Protein AF-A0A447P263-F1 (afdb_monomer)

Solvent-accessible surface area (backbone atoms only — not comparable to full-atom values): 6549 Å² total; per-residue (Å²): 141,84,89,78,73,97,60,88,80,69,71,46,82,42,80,44,70,51,78,50,71,52,99,88,66,56,71,52,70,52,77,76,43,82,46,74,42,78,88,79,85,70,75,76,45,77,43,68,72,57,42,43,94,54,79,87,75,77,44,54,86,57,96,72,81,46,76,48,75,45,60,58,89,88,52,69,61,48,73,50,54,92,66,88,69,79,52,74,51,78,43,66,45,89,126

Secondary structure (DSSP, 8-state):
-----SSPPPSEEEEE--EEE-TT--EEEPPPEEEEE-------EEEETT--SSTTS-----SS--EEEE--TT--EEEE-SSSSSS-EEEEPP-

pLDDT: mean 92.7, std 7.6, range [53.28, 98.25]

Foldseek 3Di:
DDDDDPDDDDFDKDWDKDWDADPVGDIDIDDIDIDGDDDDWDWPDKDFPAAPDDPPPNDHPDPDIDMDTDTDPPAQKDWDDPPVPPDIDIDGDDD

InterPro domains:
  IPR013783 Immunoglobulin-like fold [G3DSA:2.60.40.10] (2-43)
  IPR044016 Bacterial Ig-like domain 13 [PF19077] (7-39)
  IPR044016 Bacterial Ig-like domain 13 [PF19077] (45-90)

Nearest PDB structures (foldseek):
  2yn3-assembly1_C  TM=6.975E-01  e=5.835E-02  Salmonella enterica subsp. enterica serovar Typhimurium str. LT2
  7zgj-assembly1_B  TM=5.899E-01  e=4.087E+00  Homo sapiens
  2a73-assembly1_B  TM=6.136E-01  e=4.577E+00  Homo sapiens
  8cem-assembly2_B  TM=5.903E-01  e=4.844E+00  Bos taurus
  5jtw-assembly2_E  TM=5.689E-01  e=9.034E+00  Homo sapiens

Structure (mmCIF, N/CA/C/O backbone):
data_AF-A0A447P263-F1
#
_entry.id   AF-A0A447P263-F1
#
loop_
_atom_site.group_PDB
_atom_site.id
_atom_site.type_symbol
_atom_site.label_atom_id
_atom_site.label_alt_id
_atom_site.label_comp_id
_atom_site.label_asym_id
_atom_site.label_entity_id
_atom_site.label_seq_id
_atom_site.pdbx_PDB_ins_code
_atom_site.Cartn_x
_atom_site.Cartn_y
_atom_site.Cartn_z
_atom_site.occupancy
_atom_site.B_iso_or_equiv
_atom_site.auth_seq_id
_atom_site.auth_comp_id
_atom_site.auth_asym_id
_atom_site.auth_atom_id
_atom_site.pdbx_PDB_model_num
ATOM 1 N N . MET A 1 1 ? -7.516 5.043 29.263 1.00 70.25 1 MET A N 1
ATOM 2 C CA . MET A 1 1 ? -7.646 3.572 29.165 1.00 70.25 1 MET A CA 1
ATOM 3 C C . MET A 1 1 ? -7.506 3.197 27.701 1.00 70.25 1 MET A C 1
ATOM 5 O O . MET A 1 1 ? -8.067 3.913 26.883 1.00 70.25 1 MET A O 1
ATOM 9 N N . ALA A 1 2 ? -6.753 2.147 27.380 1.00 74.06 2 ALA A N 1
ATOM 10 C CA . ALA A 1 2 ? -6.612 1.617 26.024 1.00 74.06 2 ALA A CA 1
ATOM 11 C C . ALA A 1 2 ? -6.968 0.126 26.043 1.00 74.06 2 ALA A C 1
ATOM 13 O O . ALA A 1 2 ? -6.650 -0.563 27.013 1.00 74.06 2 ALA A O 1
ATOM 14 N N . LEU A 1 3 ? -7.661 -0.342 25.006 1.00 75.69 3 LEU A N 1
ATOM 15 C CA . LEU A 1 3 ? -7.995 -1.749 24.807 1.00 75.69 3 LEU A CA 1
ATOM 16 C C . LEU A 1 3 ? -7.142 -2.264 23.651 1.00 75.69 3 LEU A C 1
ATOM 18 O O . LEU A 1 3 ? -7.138 -1.661 22.582 1.00 75.69 3 LEU A O 1
ATOM 22 N N . TYR A 1 4 ? -6.425 -3.360 23.876 1.00 75.06 4 TYR A N 1
ATOM 23 C CA . TYR A 1 4 ? -5.581 -3.989 22.868 1.00 75.06 4 TYR A CA 1
ATOM 24 C C . TYR A 1 4 ? -6.1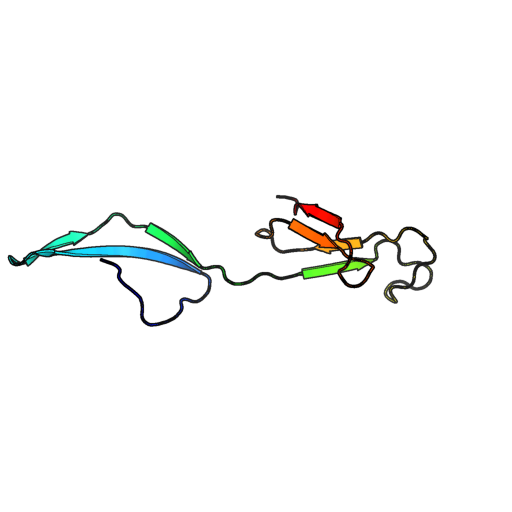54 -5.360 22.534 1.00 75.06 4 TYR A C 1
ATOM 26 O O . TYR A 1 4 ? -6.364 -6.183 23.427 1.00 75.06 4 TYR A O 1
ATOM 34 N N . ALA A 1 5 ? -6.396 -5.615 21.253 1.00 73.19 5 ALA A N 1
ATOM 35 C CA . ALA A 1 5 ? -6.592 -6.976 20.784 1.00 73.19 5 ALA A CA 1
ATOM 36 C C . ALA A 1 5 ? -5.224 -7.674 20.811 1.00 73.19 5 ALA A C 1
ATOM 38 O O . ALA A 1 5 ? -4.253 -7.155 20.271 1.00 73.19 5 ALA A O 1
ATOM 39 N N . GLY A 1 6 ? -5.124 -8.827 21.476 1.00 76.81 6 GLY A N 1
ATOM 40 C CA . GLY A 1 6 ? -3.848 -9.528 21.680 1.00 76.81 6 GLY A CA 1
ATOM 41 C C . GLY A 1 6 ? -3.221 -10.131 20.415 1.00 76.81 6 GLY A C 1
ATOM 42 O O . GLY A 1 6 ? -2.138 -10.699 20.498 1.00 76.81 6 GLY A O 1
ATOM 43 N N . ALA A 1 7 ? -3.884 -10.020 19.263 1.00 83.69 7 ALA A N 1
ATOM 44 C CA . ALA A 1 7 ? -3.399 -10.486 17.971 1.00 83.69 7 ALA A CA 1
ATOM 45 C C . ALA A 1 7 ? -3.317 -9.317 16.985 1.00 83.69 7 ALA A C 1
ATOM 47 O O . ALA A 1 7 ? -4.173 -8.429 17.005 1.00 83.69 7 ALA A O 1
ATOM 48 N N . ALA A 1 8 ? -2.308 -9.349 16.111 1.00 87.94 8 ALA A N 1
ATOM 49 C CA . ALA A 1 8 ? -2.244 -8.457 14.961 1.00 87.94 8 ALA A CA 1
ATOM 50 C C . ALA A 1 8 ? -3.457 -8.699 14.056 1.00 87.94 8 ALA A C 1
ATOM 52 O O . ALA A 1 8 ? -3.868 -9.844 13.849 1.00 87.94 8 ALA A O 1
ATOM 53 N N . TRP A 1 9 ? -4.044 -7.620 13.554 1.00 92.00 9 TRP A N 1
ATOM 54 C CA . TRP A 1 9 ? -5.150 -7.699 12.607 1.00 92.00 9 TRP A CA 1
ATOM 55 C C . TRP A 1 9 ? -4.579 -7.847 11.207 1.00 92.00 9 TRP A C 1
ATOM 57 O O . TRP A 1 9 ? -3.534 -7.278 10.897 1.00 92.00 9 TRP A O 1
ATOM 67 N N . THR A 1 10 ? -5.242 -8.654 10.392 1.00 94.94 10 THR A N 1
ATOM 68 C CA . TH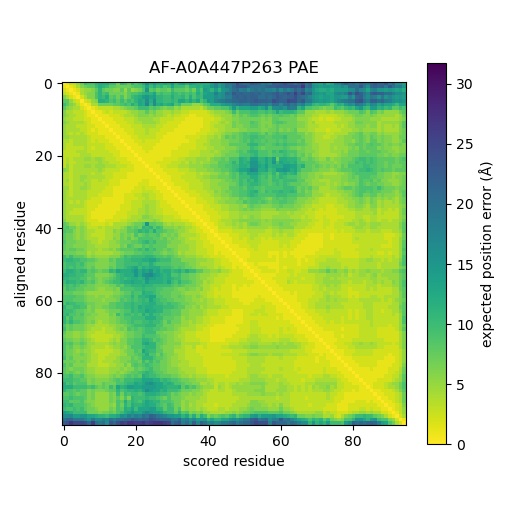R A 1 10 ? -4.932 -8.759 8.968 1.00 94.94 10 THR A CA 1
ATOM 69 C C . THR A 1 10 ? -5.471 -7.538 8.237 1.00 94.94 10 THR A C 1
ATOM 71 O O . THR A 1 10 ? -6.317 -6.823 8.773 1.00 94.94 10 THR A O 1
ATOM 74 N N . ASP A 1 11 ? -5.027 -7.328 7.004 1.00 94.69 11 ASP A N 1
ATOM 75 C CA . ASP A 1 11 ? -5.601 -6.277 6.169 1.00 94.69 11 ASP A CA 1
ATOM 76 C C . ASP A 1 11 ? -7.111 -6.497 5.969 1.00 94.69 11 ASP A C 1
ATOM 78 O O . ASP A 1 11 ? -7.582 -7.637 5.861 1.00 94.69 11 ASP A O 1
ATOM 82 N N . GLY A 1 12 ? -7.873 -5.402 5.954 1.00 95.50 12 GLY A N 1
ATOM 83 C CA . GLY A 1 12 ? -9.325 -5.400 5.792 1.00 95.50 12 GLY A CA 1
ATOM 84 C C . GLY A 1 12 ? -10.047 -4.321 6.600 1.00 95.50 12 GLY A C 1
ATOM 85 O O . GLY A 1 12 ? -9.451 -3.584 7.386 1.00 95.50 12 GLY A O 1
ATOM 86 N N . ASP A 1 13 ? -11.365 -4.255 6.414 1.00 96.56 13 ASP A N 1
ATOM 87 C CA . ASP A 1 13 ? -12.243 -3.322 7.118 1.00 96.56 13 ASP A CA 1
ATOM 88 C C . ASP A 1 13 ? -12.796 -3.926 8.412 1.00 96.56 13 ASP A C 1
ATOM 90 O O . ASP A 1 13 ? -13.361 -5.022 8.439 1.00 96.56 13 ASP A O 1
ATOM 94 N N . TYR A 1 14 ? -12.710 -3.156 9.492 1.00 95.44 14 TYR A N 1
ATOM 95 C CA . TYR A 1 14 ? -13.187 -3.516 10.819 1.00 95.44 14 TYR A CA 1
ATOM 96 C C . TYR A 1 14 ? -14.177 -2.474 11.323 1.00 95.44 14 TYR A C 1
ATOM 98 O O . TYR A 1 14 ? -13.919 -1.274 11.277 1.00 95.44 14 TYR A O 1
ATOM 106 N N . THR A 1 15 ? -15.311 -2.920 11.863 1.00 95.62 15 THR A N 1
ATOM 107 C CA . THR A 1 15 ? -16.255 -2.037 12.562 1.00 95.62 15 THR A CA 1
ATOM 108 C C . THR A 1 15 ? -16.099 -2.201 14.066 1.00 95.62 15 THR A C 1
ATOM 110 O O . THR A 1 15 ? -16.376 -3.262 14.624 1.00 95.62 15 THR A O 1
ATOM 113 N N . LEU A 1 16 ? -15.661 -1.138 14.732 1.00 93.25 16 LEU A N 1
ATOM 114 C CA . LEU A 1 16 ? -15.420 -1.116 16.169 1.00 93.25 16 LEU A CA 1
ATOM 115 C C . LEU A 1 16 ? -16.643 -0.605 16.913 1.00 93.25 16 LEU A C 1
ATOM 117 O O . LEU A 1 16 ? -17.286 0.359 16.504 1.00 93.25 16 LEU A O 1
ATOM 121 N N . THR A 1 17 ? -16.952 -1.238 18.040 1.00 94.94 17 THR A N 1
ATOM 122 C CA . THR A 1 17 ? -17.996 -0.797 18.969 1.00 94.94 17 THR A CA 1
ATOM 123 C C . THR A 1 17 ? -17.502 -0.993 20.393 1.00 94.94 17 THR A C 1
ATOM 125 O O . THR A 1 17 ? -16.949 -2.039 20.731 1.00 94.94 17 THR A O 1
ATOM 128 N N . VAL A 1 18 ? -17.711 0.010 21.240 1.00 94.75 18 VAL A N 1
ATOM 129 C CA . VAL A 1 18 ? -17.374 -0.056 22.663 1.00 94.75 18 VAL A CA 1
ATOM 130 C C . VAL A 1 18 ? -18.650 -0.293 23.456 1.00 94.75 18 VAL A C 1
ATOM 132 O O . VAL A 1 18 ? -19.605 0.465 23.313 1.00 94.75 18 VAL A O 1
ATOM 135 N N . LYS A 1 19 ? -18.655 -1.316 24.314 1.00 95.81 19 LYS A N 1
ATOM 136 C CA . LYS A 1 19 ? -19.684 -1.528 25.339 1.00 95.81 19 LYS A CA 1
ATOM 137 C C . LYS A 1 19 ? -19.148 -1.032 26.680 1.00 95.81 19 LYS A C 1
ATOM 139 O O . LYS A 1 19 ? -18.047 -1.408 27.078 1.00 95.81 19 LYS A O 1
ATOM 144 N N . VAL A 1 20 ? -19.942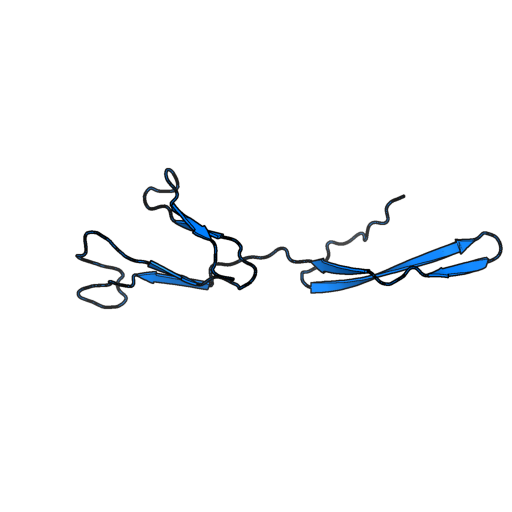 -0.239 27.389 1.00 96.75 20 VAL A N 1
ATOM 145 C CA . VAL A 1 20 ? -19.706 0.096 28.799 1.00 96.75 20 VAL A CA 1
ATOM 146 C C . VAL A 1 20 ? -20.799 -0.520 29.663 1.00 96.75 20 VAL A C 1
ATOM 148 O O . VAL A 1 20 ? -21.937 -0.659 29.216 1.00 96.75 20 VAL A O 1
ATOM 151 N N . GLU A 1 21 ? -20.443 -0.904 30.885 1.00 97.94 21 GLU A N 1
ATOM 152 C CA . GLU A 1 21 ? -21.349 -1.452 31.894 1.00 97.94 21 GLU A CA 1
ATOM 153 C C . GLU A 1 21 ? -20.998 -0.828 33.249 1.00 97.94 21 GLU A C 1
ATOM 155 O O . GLU A 1 21 ? -19.819 -0.775 33.612 1.00 97.94 21 GLU A O 1
ATOM 160 N N . ASP A 1 22 ? -21.986 -0.296 33.968 1.00 97.88 22 ASP A N 1
ATOM 161 C CA . ASP A 1 22 ? -21.777 0.257 35.309 1.00 97.88 22 ASP A CA 1
ATOM 162 C C . ASP A 1 22 ? -21.956 -0.804 36.414 1.00 97.88 22 ASP A C 1
ATOM 164 O O . ASP A 1 22 ? -22.356 -1.940 36.167 1.00 97.88 22 ASP A O 1
ATOM 168 N N . LYS A 1 23 ? -21.668 -0.442 37.673 1.00 97.56 23 LYS A N 1
ATOM 169 C CA . LYS A 1 23 ? -21.786 -1.368 38.820 1.00 97.56 23 LYS A CA 1
ATOM 170 C C . LYS A 1 23 ? -23.223 -1.819 39.113 1.00 97.56 23 LYS A C 1
ATOM 172 O O . LYS A 1 23 ? -23.397 -2.792 39.842 1.00 97.56 23 LYS A O 1
ATOM 177 N N . ALA A 1 24 ? -24.224 -1.094 38.617 1.00 98.06 24 ALA A N 1
ATOM 178 C CA . ALA A 1 24 ? -25.634 -1.443 38.758 1.00 98.06 24 ALA A CA 1
ATOM 179 C C . ALA A 1 24 ? -26.132 -2.329 37.598 1.00 98.06 24 ALA A C 1
ATOM 181 O O . ALA A 1 24 ? -27.263 -2.806 37.653 1.00 98.06 24 ALA A O 1
ATOM 182 N N . GLY A 1 25 ? -25.298 -2.570 36.577 1.00 98.12 25 GLY A N 1
ATOM 183 C CA . GLY A 1 25 ? -25.620 -3.379 35.402 1.00 98.12 25 GLY A CA 1
ATOM 184 C C . GLY A 1 25 ? -26.222 -2.593 34.230 1.00 98.12 25 GLY A C 1
ATOM 185 O O . GLY A 1 25 ? -26.688 -3.214 33.273 1.00 98.12 25 GLY A O 1
ATOM 186 N N . ASN A 1 26 ? -26.225 -1.252 34.251 1.00 98.25 26 ASN A N 1
ATOM 187 C CA . ASN A 1 26 ? -26.663 -0.472 33.088 1.00 98.25 26 ASN A CA 1
ATOM 188 C C . ASN A 1 26 ? -25.611 -0.566 31.981 1.00 98.25 26 ASN A C 1
ATOM 190 O O . ASN A 1 26 ? -24.426 -0.355 32.239 1.00 98.25 26 ASN A O 1
ATOM 194 N N . THR A 1 27 ? -26.042 -0.828 30.744 1.00 98.19 27 THR A N 1
ATOM 195 C CA . THR A 1 27 ? -25.145 -0.939 29.585 1.00 98.19 27 THR A CA 1
ATOM 196 C C . THR A 1 27 ? -25.427 0.126 28.534 1.00 98.19 27 THR A C 1
ATOM 198 O O . THR A 1 27 ? -26.559 0.574 28.356 1.00 98.19 27 THR A O 1
ATOM 201 N N . THR A 1 28 ? -24.389 0.562 27.824 1.00 98.06 28 THR A N 1
ATOM 202 C CA . THR A 1 28 ? -24.501 1.471 26.672 1.00 98.06 28 THR A CA 1
ATOM 203 C C . THR A 1 28 ? -23.412 1.145 25.654 1.00 98.06 28 THR A C 1
ATOM 205 O O . THR A 1 28 ? -22.354 0.624 26.015 1.00 98.06 28 THR A O 1
ATOM 208 N N . TYR A 1 29 ? -23.681 1.438 24.382 1.00 97.25 29 TYR A N 1
ATOM 209 C CA . TYR A 1 29 ? -22.774 1.204 23.262 1.00 97.25 29 TYR A CA 1
ATOM 210 C C . TYR A 1 29 ? -22.337 2.5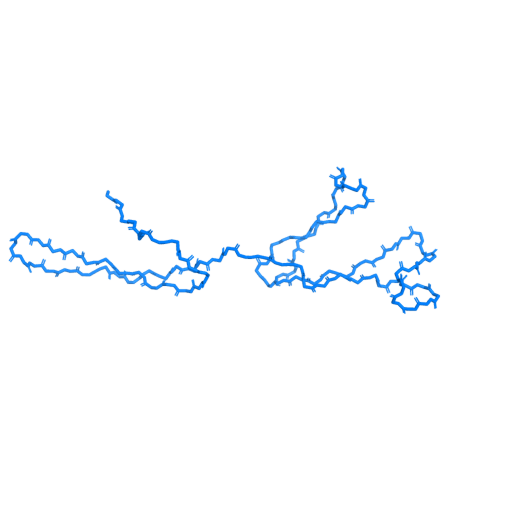27 22.628 1.00 97.25 29 TYR A C 1
ATOM 212 O O . TYR A 1 29 ? -23.098 3.496 22.623 1.00 97.25 29 TYR A O 1
ATOM 220 N N . SER A 1 30 ? -21.123 2.573 22.083 1.00 96.75 30 SER A N 1
ATOM 221 C CA . SER A 1 30 ? -20.680 3.688 21.244 1.00 96.75 30 SER A CA 1
ATOM 222 C C . SER A 1 30 ? -21.377 3.679 19.881 1.00 96.75 30 SER A C 1
ATOM 224 O O . SER A 1 30 ? -21.917 2.662 19.446 1.00 96.75 30 SER A O 1
ATOM 226 N N . ALA A 1 31 ? -21.275 4.794 19.153 1.00 97.50 31 ALA A N 1
ATOM 227 C CA . ALA A 1 31 ? -21.429 4.753 17.703 1.00 97.50 31 ALA A CA 1
ATOM 228 C C . ALA A 1 31 ? -20.348 3.836 17.080 1.00 97.50 31 ALA A C 1
ATOM 230 O O . ALA A 1 31 ? -19.255 3.721 17.657 1.00 97.50 31 ALA A O 1
ATOM 231 N N . PRO A 1 32 ? -20.633 3.178 15.942 1.00 96.31 32 PRO A N 1
ATOM 232 C CA . PRO A 1 32 ? -19.642 2.371 15.244 1.00 96.31 32 PRO A CA 1
ATOM 233 C C . PRO A 1 32 ? -18.527 3.247 14.659 1.00 96.31 32 PRO A C 1
ATOM 235 O O . PRO A 1 32 ? -18.786 4.349 14.174 1.00 96.31 32 PRO A O 1
ATOM 238 N N . LEU A 1 33 ? -17.295 2.736 14.675 1.00 96.88 33 LEU A N 1
ATOM 239 C CA . LEU A 1 33 ? -16.145 3.329 13.988 1.00 96.88 33 LEU A CA 1
ATOM 240 C C . LEU A 1 33 ? -15.584 2.322 12.985 1.00 96.88 33 LEU A C 1
ATOM 242 O O . LEU A 1 33 ? -15.140 1.249 13.388 1.00 96.88 33 LEU A O 1
ATOM 246 N N . THR A 1 34 ? -15.574 2.675 11.704 1.00 96.25 34 THR A N 1
ATOM 247 C CA . THR A 1 34 ? -14.910 1.869 10.675 1.00 96.25 34 THR A CA 1
ATOM 248 C C . THR A 1 34 ? -13.418 2.180 10.659 1.00 96.25 34 THR A C 1
ATOM 250 O O . THR A 1 34 ? -13.024 3.345 10.629 1.00 96.25 34 THR A O 1
ATOM 253 N N . VAL A 1 35 ? -12.597 1.135 10.685 1.00 95.12 35 VAL A N 1
ATOM 254 C CA . VAL A 1 35 ? -11.138 1.196 10.594 1.00 95.12 35 VAL A CA 1
ATOM 255 C C . VAL A 1 35 ? -10.694 0.228 9.509 1.00 95.12 35 VAL A C 1
ATOM 257 O O . VAL A 1 35 ? -11.030 -0.949 9.579 1.00 95.12 35 VAL A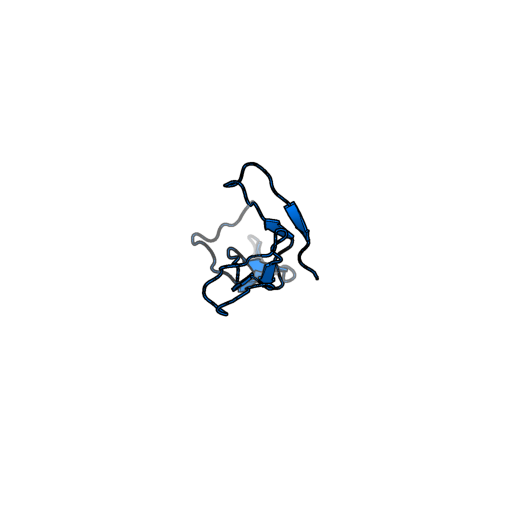 O 1
ATOM 260 N N . THR A 1 36 ? -9.915 0.710 8.551 1.00 95.25 36 THR A N 1
ATOM 261 C CA . THR A 1 36 ? -9.266 -0.131 7.544 1.00 95.25 36 THR A CA 1
ATOM 262 C C . THR A 1 36 ? -7.834 -0.394 7.983 1.00 95.25 36 THR A C 1
ATOM 264 O O . THR A 1 36 ? -7.095 0.540 8.302 1.00 95.25 36 THR A O 1
ATOM 267 N N . ILE A 1 37 ? -7.459 -1.665 8.043 1.00 95.56 37 ILE A N 1
ATOM 268 C CA . ILE A 1 37 ? -6.073 -2.089 8.195 1.00 95.56 37 ILE A CA 1
ATOM 269 C C . ILE A 1 37 ? -5.545 -2.357 6.794 1.00 95.56 37 ILE A C 1
ATOM 271 O O . ILE A 1 37 ? -6.112 -3.170 6.070 1.00 95.56 37 ILE A O 1
ATOM 275 N N . ASP A 1 38 ? -4.485 -1.654 6.426 1.00 94.94 38 ASP A N 1
ATOM 276 C CA . ASP A 1 38 ? -3.764 -1.874 5.182 1.00 94.94 38 ASP A CA 1
ATOM 277 C C . ASP A 1 38 ? -2.267 -1.780 5.474 1.00 94.94 38 ASP A C 1
ATOM 279 O O . ASP A 1 38 ? -1.756 -0.734 5.891 1.00 94.94 38 ASP A O 1
ATOM 283 N N . THR A 1 39 ? -1.587 -2.918 5.379 1.00 94.62 39 THR A N 1
ATOM 284 C CA . THR A 1 39 ? -0.165 -3.066 5.701 1.00 94.62 39 THR A CA 1
ATOM 285 C C . THR A 1 39 ? 0.672 -3.441 4.485 1.00 94.62 39 THR A C 1
ATOM 287 O O . THR A 1 39 ? 1.880 -3.665 4.621 1.00 94.62 39 THR A O 1
ATOM 290 N N . GLN A 1 40 ? 0.060 -3.500 3.302 1.00 92.44 40 GLN A N 1
ATOM 291 C CA . GLN A 1 40 ? 0.703 -3.971 2.087 1.00 92.44 40 GLN A CA 1
ATOM 292 C C . GLN A 1 40 ? 0.779 -2.873 1.032 1.00 92.44 40 GLN A C 1
ATOM 294 O O . GLN A 1 40 ? 0.004 -1.933 0.990 1.00 92.44 40 GLN A O 1
ATOM 299 N N . THR A 1 41 ? 1.783 -2.991 0.174 1.00 94.31 41 THR A N 1
ATOM 300 C CA . THR A 1 41 ? 1.883 -2.217 -1.059 1.00 94.31 41 THR A CA 1
ATOM 301 C C . THR A 1 41 ? 2.724 -3.015 -2.048 1.00 94.31 41 THR A C 1
ATOM 303 O O . THR A 1 41 ? 3.531 -3.862 -1.646 1.00 94.31 41 THR A O 1
ATOM 306 N N . SER A 1 42 ? 2.548 -2.768 -3.341 1.00 93.69 42 SER A N 1
ATOM 307 C CA . SER A 1 42 ? 3.258 -3.478 -4.403 1.00 93.69 42 SER A CA 1
ATOM 308 C C . SER A 1 42 ? 3.623 -2.555 -5.558 1.00 93.69 42 SER A C 1
ATOM 310 O O . SER A 1 42 ? 3.142 -1.431 -5.684 1.00 93.69 42 SER A O 1
ATOM 312 N N . ILE A 1 43 ? 4.504 -3.059 -6.419 1.00 95.12 43 ILE A N 1
ATOM 313 C CA . ILE A 1 43 ? 4.661 -2.556 -7.780 1.00 95.12 43 ILE A CA 1
ATOM 314 C C . ILE A 1 43 ? 4.095 -3.640 -8.683 1.00 95.12 43 ILE A C 1
ATOM 316 O O . ILE A 1 43 ? 4.592 -4.766 -8.671 1.00 95.12 43 ILE A O 1
ATOM 320 N N . ASP A 1 44 ? 3.067 -3.302 -9.451 1.00 95.12 44 ASP A N 1
ATOM 321 C CA . ASP A 1 44 ? 2.356 -4.288 -10.262 1.00 95.12 44 ASP A CA 1
ATOM 322 C C . ASP A 1 44 ? 3.125 -4.585 -11.545 1.00 95.12 44 ASP A C 1
ATOM 324 O O . ASP A 1 44 ? 3.220 -5.738 -11.974 1.00 95.12 44 ASP A O 1
ATOM 328 N N . ARG A 1 45 ? 3.689 -3.543 -12.171 1.00 95.12 45 ARG A N 1
ATOM 329 C CA . ARG A 1 45 ? 4.456 -3.692 -13.409 1.00 95.12 45 ARG A CA 1
ATOM 330 C C . ARG A 1 45 ? 5.449 -2.559 -13.635 1.00 95.12 45 ARG A C 1
ATOM 332 O O . ARG A 1 45 ? 5.195 -1.411 -13.277 1.00 95.12 45 ARG A O 1
ATOM 339 N N . ILE A 1 46 ? 6.558 -2.893 -14.290 1.00 94.56 46 ILE A N 1
ATOM 340 C CA . ILE A 1 46 ? 7.526 -1.942 -14.840 1.00 94.56 46 ILE A CA 1
ATOM 341 C C . ILE A 1 46 ? 7.793 -2.348 -16.289 1.00 94.56 46 ILE A C 1
ATOM 343 O O . ILE A 1 46 ? 8.087 -3.512 -16.551 1.00 94.56 46 ILE A O 1
ATOM 347 N N . GLU A 1 47 ? 7.699 -1.401 -17.218 1.00 94.88 47 GLU A N 1
ATOM 348 C CA . GLU A 1 47 ? 7.927 -1.629 -18.649 1.00 94.88 47 GLU A CA 1
ATOM 349 C C . GLU A 1 47 ? 8.872 -0.566 -19.212 1.00 94.88 47 GLU A C 1
ATOM 351 O O . GLU A 1 47 ? 8.696 0.629 -18.953 1.00 94.88 47 GLU A O 1
ATOM 356 N N . LEU A 1 48 ? 9.852 -0.995 -20.012 1.00 96.62 48 LEU A N 1
ATOM 357 C CA . LEU A 1 48 ? 10.617 -0.102 -20.877 1.00 96.62 48 LEU A CA 1
ATOM 358 C C . LEU A 1 48 ? 9.766 0.198 -22.117 1.00 96.62 48 LEU A C 1
ATOM 360 O O . LEU A 1 48 ? 9.491 -0.686 -22.922 1.00 96.62 48 LEU A O 1
ATOM 364 N N . LEU A 1 49 ? 9.319 1.444 -22.261 1.00 95.75 49 LEU A N 1
ATOM 365 C CA . LEU A 1 49 ? 8.392 1.833 -23.330 1.00 95.75 49 LEU A CA 1
ATOM 366 C C . LEU A 1 49 ? 9.063 1.914 -24.703 1.00 95.75 49 LEU A C 1
ATOM 368 O O . LEU A 1 49 ? 8.418 1.688 -25.722 1.00 95.75 49 LEU A O 1
ATOM 372 N N . ASN A 1 50 ? 10.347 2.258 -24.732 1.00 95.62 50 ASN A N 1
ATOM 373 C CA . ASN A 1 50 ? 11.143 2.408 -25.943 1.00 95.62 50 ASN A CA 1
ATOM 374 C C . ASN A 1 50 ? 12.203 1.307 -26.054 1.00 95.62 50 ASN A C 1
ATOM 376 O O . ASN A 1 50 ? 13.385 1.598 -26.220 1.00 95.62 50 ASN A O 1
ATOM 380 N N . ASP A 1 51 ? 11.769 0.052 -25.949 1.00 95.94 51 ASP A N 1
ATOM 381 C CA . ASP A 1 51 ? 12.602 -1.132 -26.166 1.00 95.94 51 ASP A CA 1
ATOM 382 C C . ASP A 1 51 ? 12.852 -1.337 -27.672 1.00 95.94 51 ASP A C 1
ATOM 384 O O . ASP A 1 51 ? 11.914 -1.566 -28.442 1.00 95.94 51 ASP A O 1
ATOM 388 N N . THR A 1 52 ? 14.095 -1.159 -28.129 1.00 96.25 52 THR A N 1
ATOM 389 C CA . THR A 1 52 ? 14.412 -1.059 -29.567 1.00 96.25 52 THR A CA 1
ATOM 390 C C . THR A 1 52 ? 15.195 -2.268 -30.053 1.00 96.25 52 THR A C 1
ATOM 392 O O . THR A 1 52 ? 16.123 -2.715 -29.398 1.00 96.25 52 THR A O 1
ATOM 395 N N . GLY A 1 53 ? 14.940 -2.723 -31.279 1.00 95.38 53 GLY A N 1
ATOM 396 C CA . GLY A 1 53 ? 15.592 -3.921 -31.807 1.00 95.38 53 GLY A CA 1
ATOM 397 C C . GLY A 1 53 ? 14.731 -5.146 -31.533 1.00 95.38 53 GLY A C 1
ATOM 398 O O . GLY A 1 53 ? 13.865 -5.449 -32.354 1.00 95.38 53 GLY A O 1
ATOM 399 N N . ILE A 1 54 ? 14.945 -5.836 -30.409 1.00 97.06 54 ILE A N 1
ATOM 400 C CA . ILE A 1 54 ? 14.154 -7.012 -30.017 1.00 97.06 54 ILE A CA 1
ATOM 401 C C . ILE A 1 54 ? 13.225 -6.626 -28.865 1.00 97.06 54 ILE A C 1
ATOM 403 O O . ILE A 1 54 ? 13.667 -6.342 -27.767 1.00 97.06 54 ILE A O 1
ATOM 407 N N . VAL A 1 55 ? 11.914 -6.654 -29.100 1.00 93.94 55 VAL A N 1
ATOM 408 C CA . VAL A 1 55 ? 10.933 -6.322 -28.056 1.00 93.94 55 VAL A CA 1
ATOM 409 C C . VAL A 1 55 ? 10.955 -7.369 -26.938 1.00 93.94 55 VAL A C 1
ATOM 411 O O . VAL A 1 55 ? 10.812 -8.566 -27.199 1.00 93.94 55 VAL A O 1
ATOM 414 N N . GLY A 1 56 ? 11.045 -6.903 -25.695 1.00 94.94 56 GLY A N 1
ATOM 415 C CA . GLY A 1 56 ? 10.972 -7.706 -24.478 1.00 94.94 56 GLY A CA 1
ATOM 416 C C . GLY A 1 56 ? 12.325 -8.184 -23.952 1.00 94.94 56 GLY A C 1
ATOM 417 O O . GLY A 1 56 ? 12.348 -8.878 -22.933 1.00 94.94 56 GLY A O 1
ATOM 418 N N . ASP A 1 57 ? 13.438 -7.836 -24.603 1.00 96.50 57 ASP A N 1
ATOM 419 C CA . ASP A 1 57 ? 14.778 -8.106 -24.070 1.00 96.50 57 ASP A CA 1
ATOM 420 C C . ASP A 1 57 ? 15.297 -6.977 -23.157 1.00 96.50 57 ASP A C 1
ATOM 422 O O . ASP A 1 57 ? 16.268 -7.182 -22.423 1.00 96.50 57 ASP A O 1
ATOM 426 N N . ASN A 1 58 ? 14.577 -5.847 -23.105 1.00 96.50 58 ASN A N 1
ATOM 427 C CA . ASN A 1 58 ? 14.901 -4.649 -22.332 1.00 96.50 58 ASN A CA 1
ATOM 428 C C . ASN A 1 58 ? 16.203 -3.957 -22.781 1.00 96.50 58 ASN A C 1
ATOM 430 O O . ASN A 1 58 ? 16.889 -3.335 -21.959 1.00 96.50 58 ASN A O 1
ATOM 434 N N . LEU A 1 59 ? 16.561 -4.055 -24.064 1.00 97.19 59 LEU A N 1
ATOM 435 C CA . LEU A 1 59 ? 17.707 -3.381 -24.666 1.00 97.19 59 LEU A CA 1
ATOM 436 C C . LEU A 1 59 ? 17.243 -2.238 -25.582 1.00 97.19 59 LEU A C 1
ATOM 438 O O . LEU A 1 59 ? 16.587 -2.423 -26.599 1.00 97.19 59 LEU A O 1
ATOM 442 N N . THR A 1 60 ? 17.670 -1.010 -25.273 1.00 97.25 60 THR A N 1
ATOM 443 C CA . THR A 1 60 ? 17.357 0.176 -26.085 1.00 97.25 60 THR A CA 1
ATOM 444 C C . THR A 1 60 ? 18.605 0.909 -26.568 1.00 97.25 60 THR A C 1
ATOM 446 O O . THR A 1 60 ? 19.610 0.982 -25.859 1.00 97.25 60 THR A O 1
ATOM 449 N N . ASN A 1 61 ? 18.549 1.471 -27.778 1.00 96.94 61 ASN A N 1
ATOM 450 C CA . ASN A 1 61 ? 19.559 2.387 -28.312 1.00 96.94 61 ASN A CA 1
ATOM 451 C C . ASN A 1 61 ? 19.227 3.869 -28.041 1.00 96.94 61 ASN A C 1
ATOM 453 O O . ASN A 1 61 ? 20.007 4.752 -28.406 1.00 96.94 61 ASN A O 1
ATOM 457 N N . GLU A 1 62 ? 18.099 4.146 -27.385 1.00 97.44 62 GLU A N 1
ATOM 458 C CA . GLU A 1 62 ? 17.667 5.493 -27.039 1.00 97.44 62 GLU A CA 1
ATOM 459 C C . GLU A 1 62 ? 18.433 6.018 -25.818 1.00 97.44 62 GLU A C 1
ATOM 461 O O . GLU A 1 62 ? 18.392 5.451 -24.727 1.00 97.44 62 GLU A O 1
ATOM 466 N N . ALA A 1 63 ? 19.079 7.180 -25.957 1.00 95.62 63 ALA A N 1
ATOM 467 C CA . ALA A 1 63 ? 19.844 7.806 -24.870 1.00 95.62 63 ALA A CA 1
ATOM 468 C C . ALA A 1 63 ? 18.967 8.343 -23.715 1.00 95.62 63 ALA A C 1
ATOM 470 O O . ALA A 1 63 ? 19.482 8.858 -22.720 1.00 95.62 63 ALA A O 1
ATOM 471 N N . ARG A 1 64 ? 17.638 8.280 -23.863 1.00 92.94 64 ARG A N 1
ATOM 472 C CA . ARG A 1 64 ? 16.639 8.695 -22.870 1.00 92.94 64 ARG A CA 1
ATOM 473 C C . ARG A 1 64 ? 15.560 7.608 -22.753 1.00 92.94 64 ARG A C 1
ATOM 475 O O . ARG A 1 64 ? 14.502 7.751 -23.368 1.00 92.94 64 ARG A O 1
ATOM 482 N N . PRO A 1 65 ? 15.809 6.520 -22.004 1.00 93.50 65 PRO A N 1
ATOM 483 C CA . PRO A 1 65 ? 14.810 5.479 -21.797 1.00 93.50 65 PRO A CA 1
ATOM 484 C C . PRO A 1 65 ? 13.583 6.039 -21.071 1.00 93.50 65 PRO A C 1
ATOM 486 O O . PRO A 1 65 ? 13.692 6.908 -20.199 1.00 93.50 65 PRO A O 1
ATOM 489 N N . GLN A 1 66 ? 12.411 5.543 -21.449 1.00 93.25 66 GLN A N 1
ATOM 490 C CA . GLN A 1 66 ? 11.132 5.896 -20.851 1.00 93.25 66 GLN A CA 1
ATOM 491 C C . GLN A 1 66 ? 10.526 4.662 -20.201 1.00 93.25 66 GLN A C 1
ATOM 493 O O . GLN A 1 66 ? 10.510 3.584 -20.788 1.00 93.25 66 GLN A O 1
ATOM 498 N N . PHE A 1 67 ? 9.997 4.839 -18.996 1.00 93.38 67 PHE A N 1
ATOM 499 C CA . PHE A 1 67 ? 9.431 3.751 -18.213 1.00 93.38 67 PHE A CA 1
ATOM 500 C C . PHE A 1 67 ? 7.952 3.998 -17.963 1.00 93.38 67 PHE A C 1
ATOM 502 O O . PHE A 1 67 ? 7.553 5.119 -17.639 1.00 93.38 67 PHE A O 1
ATOM 509 N N . HIS A 1 68 ? 7.163 2.936 -18.071 1.00 92.38 68 HIS A N 1
ATOM 510 C CA . HIS A 1 68 ? 5.819 2.882 -17.518 1.00 92.38 68 HIS A CA 1
ATOM 511 C C . HIS A 1 68 ? 5.880 2.089 -16.218 1.00 92.38 68 HIS A C 1
ATOM 513 O O . HIS A 1 68 ? 6.437 0.992 -16.189 1.00 92.38 68 HIS A O 1
ATOM 519 N N . ILE A 1 69 ? 5.322 2.645 -15.144 1.00 93.94 69 ILE A N 1
ATOM 520 C CA . ILE A 1 69 ? 5.222 1.972 -13.849 1.00 93.94 69 ILE A CA 1
ATOM 521 C C . ILE A 1 69 ? 3.744 1.916 -13.481 1.00 93.94 69 ILE A C 1
ATOM 523 O O . ILE A 1 69 ? 3.087 2.953 -13.419 1.00 93.94 69 ILE A O 1
ATOM 527 N N . THR A 1 70 ? 3.235 0.710 -13.256 1.00 93.69 70 THR A N 1
ATOM 528 C CA . THR A 1 70 ? 1.874 0.470 -12.773 1.00 93.69 70 THR A CA 1
ATOM 529 C C . THR A 1 70 ? 1.943 0.100 -11.297 1.00 93.69 70 THR A C 1
ATOM 531 O O . THR A 1 70 ? 2.751 -0.746 -10.903 1.00 93.69 70 THR A O 1
ATOM 534 N N . VAL A 1 71 ? 1.114 0.753 -10.488 1.00 95.44 71 VAL A N 1
ATOM 535 C CA . VAL A 1 71 ? 1.024 0.563 -9.038 1.00 95.44 71 VAL A CA 1
ATOM 536 C C . VAL A 1 71 ? -0.442 0.460 -8.607 1.00 95.44 71 VAL A C 1
ATOM 538 O O . VAL A 1 71 ? -1.308 0.956 -9.337 1.00 95.44 71 VAL A O 1
ATOM 541 N N . PRO A 1 72 ? -0.719 -0.116 -7.425 1.00 93.69 72 PRO A N 1
ATOM 542 C CA . PRO A 1 72 ? -2.044 -0.091 -6.819 1.00 93.69 72 PRO A CA 1
ATOM 543 C C . PRO A 1 72 ? -2.595 1.328 -6.629 1.00 93.69 72 PRO A C 1
ATOM 545 O O . PRO A 1 72 ? -1.850 2.305 -6.529 1.00 93.69 72 PRO A O 1
ATOM 548 N N . THR A 1 73 ? -3.922 1.440 -6.553 1.00 90.50 73 THR A N 1
ATOM 549 C CA . THR A 1 73 ? -4.649 2.722 -6.494 1.00 90.50 73 THR A CA 1
ATOM 550 C C . THR A 1 73 ? -4.422 3.522 -5.210 1.00 90.50 73 THR A C 1
ATOM 552 O O . THR A 1 73 ? -4.679 4.720 -5.178 1.00 90.50 73 THR A O 1
ATOM 555 N N . ASP A 1 74 ? -3.989 2.868 -4.138 1.00 91.94 74 ASP A N 1
ATOM 556 C CA . ASP A 1 74 ? -3.705 3.454 -2.825 1.00 91.94 74 ASP A CA 1
ATOM 557 C C . ASP A 1 74 ? -2.250 3.957 -2.693 1.00 91.94 74 ASP A C 1
ATOM 559 O O . ASP A 1 74 ? -1.880 4.579 -1.690 1.00 91.94 74 ASP A O 1
ATOM 563 N N . VAL A 1 75 ? -1.414 3.757 -3.720 1.00 94.44 75 VAL A N 1
ATOM 564 C CA . VAL A 1 75 ? -0.056 4.310 -3.753 1.00 94.44 75 VAL A CA 1
ATOM 565 C C . VAL A 1 75 ? -0.113 5.825 -3.919 1.00 94.44 75 VAL A C 1
ATOM 567 O O . VAL A 1 75 ? -0.779 6.350 -4.795 1.00 94.44 75 VAL A O 1
ATOM 570 N N . ASN A 1 76 ? 0.652 6.557 -3.104 1.00 93.44 76 ASN A N 1
ATOM 571 C CA . ASN A 1 76 ? 0.702 8.024 -3.175 1.00 93.44 76 ASN A CA 1
ATOM 572 C C . ASN A 1 76 ? 1.771 8.549 -4.147 1.00 93.44 76 ASN A C 1
ATOM 574 O O . ASN A 1 76 ? 1.640 9.625 -4.736 1.00 93.44 76 ASN A O 1
ATOM 578 N N . SER A 1 77 ? 2.894 7.841 -4.276 1.00 94.50 77 SER A N 1
ATOM 579 C CA . SER A 1 77 ? 4.002 8.283 -5.119 1.00 94.50 77 SER A CA 1
ATOM 580 C C . SER A 1 77 ? 4.940 7.156 -5.503 1.00 94.50 77 SER A C 1
ATOM 582 O O . SER A 1 77 ? 5.189 6.257 -4.706 1.00 94.50 77 SER A O 1
ATOM 584 N N . VAL A 1 78 ? 5.544 7.300 -6.677 1.00 94.31 78 VAL A N 1
ATOM 585 C CA . VAL A 1 78 ? 6.586 6.429 -7.213 1.00 94.31 78 VAL A CA 1
ATOM 586 C C . VAL A 1 78 ? 7.906 7.195 -7.254 1.00 94.31 78 VAL A C 1
ATOM 588 O O . VAL A 1 78 ? 7.952 8.387 -7.581 1.00 94.31 78 VAL A O 1
ATOM 591 N N . GLN A 1 79 ? 8.999 6.515 -6.920 1.00 94.38 79 GLN A N 1
ATOM 592 C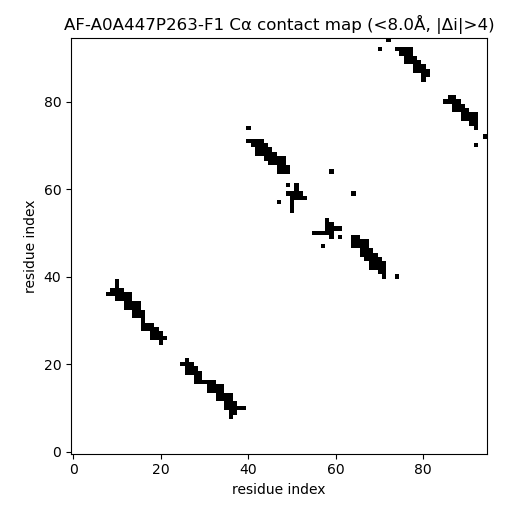 CA . GLN A 1 79 ? 10.347 7.060 -7.035 1.00 94.38 79 GLN A CA 1
ATOM 593 C C . GLN A 1 79 ? 11.200 6.131 -7.896 1.00 94.38 79 GLN A C 1
ATOM 595 O O . GLN A 1 79 ? 11.232 4.926 -7.668 1.00 94.38 79 GLN A O 1
ATOM 600 N N . LEU A 1 80 ? 11.892 6.702 -8.880 1.00 92.94 80 LEU A N 1
ATOM 601 C CA . LEU A 1 80 ? 12.816 5.988 -9.757 1.00 92.94 80 LEU A CA 1
ATOM 602 C C . LEU A 1 80 ? 14.246 6.446 -9.475 1.00 92.94 80 LEU A C 1
ATOM 604 O O . LEU A 1 80 ? 14.516 7.649 -9.444 1.00 92.94 80 LEU A O 1
ATOM 608 N N . SER A 1 81 ? 15.156 5.487 -9.329 1.00 94.75 81 SER A N 1
ATOM 609 C CA . SER A 1 81 ? 16.598 5.718 -9.307 1.00 94.75 81 SER A CA 1
ATOM 610 C C . SER A 1 81 ? 17.265 4.922 -10.425 1.00 94.75 81 SER A C 1
ATOM 612 O O . SER A 1 81 ? 16.893 3.781 -10.689 1.00 94.75 81 SER A O 1
ATOM 614 N N . LEU A 1 82 ? 18.254 5.537 -11.075 1.00 92.62 82 LEU A N 1
ATOM 615 C CA . LEU A 1 82 ? 19.062 4.928 -12.139 1.00 92.62 82 LEU A CA 1
ATOM 616 C C . LEU A 1 82 ? 20.521 4.702 -11.712 1.00 92.62 82 LEU A C 1
ATOM 618 O O . LEU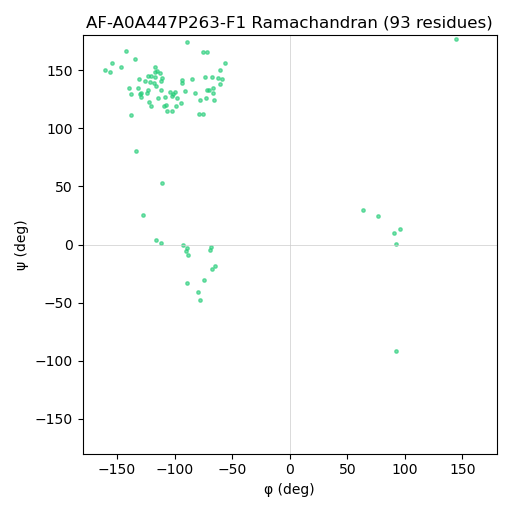 A 1 82 ? 21.334 4.239 -12.503 1.00 92.62 82 LEU A O 1
ATOM 622 N N . ASP A 1 83 ? 20.860 5.042 -10.469 1.00 94.31 83 ASP A N 1
ATOM 623 C CA . ASP A 1 83 ? 22.224 5.041 -9.937 1.00 94.31 83 ASP A CA 1
ATOM 62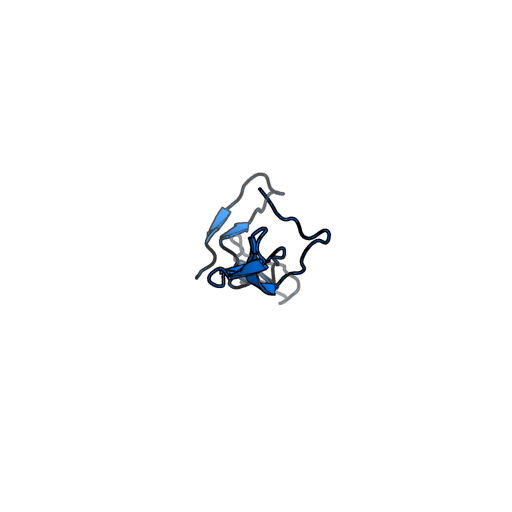4 C C . ASP A 1 83 ? 22.351 4.243 -8.629 1.00 94.31 83 ASP A C 1
ATOM 626 O O . ASP A 1 83 ? 23.244 4.485 -7.820 1.00 94.31 83 ASP A O 1
ATOM 630 N N . GLY A 1 84 ? 21.454 3.275 -8.417 1.00 93.44 84 GLY A N 1
ATOM 631 C CA . GLY A 1 84 ? 21.487 2.404 -7.239 1.00 93.44 84 GLY A CA 1
ATOM 632 C C . GLY A 1 84 ? 20.979 3.069 -5.957 1.00 93.44 84 GLY A C 1
ATOM 633 O O . GLY A 1 84 ? 21.344 2.647 -4.863 1.00 93.44 84 GLY A O 1
ATOM 634 N N . GLY A 1 85 ? 20.136 4.094 -6.082 1.00 95.88 85 GLY A N 1
ATOM 635 C CA . GLY A 1 85 ? 19.465 4.759 -4.965 1.00 95.88 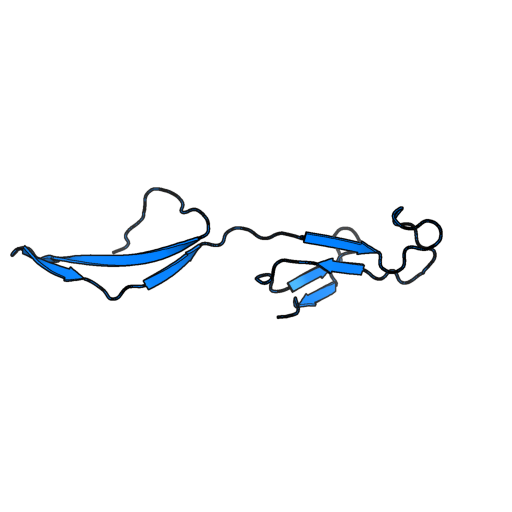85 GLY A CA 1
ATOM 636 C C . GLY A 1 85 ? 20.165 6.015 -4.452 1.00 95.88 85 GLY A C 1
ATOM 637 O O . GLY A 1 85 ? 19.803 6.498 -3.378 1.00 95.88 85 GLY A O 1
ATOM 638 N N . ILE A 1 86 ? 21.141 6.551 -5.191 1.00 95.75 86 ILE A N 1
ATOM 639 C CA . ILE A 1 86 ? 21.845 7.783 -4.815 1.00 95.75 86 ILE A CA 1
ATOM 640 C C . ILE A 1 86 ? 20.970 8.996 -5.152 1.00 95.75 86 ILE A C 1
ATOM 642 O O . ILE A 1 86 ? 20.756 9.857 -4.298 1.00 95.75 86 ILE A O 1
ATOM 646 N N . ASN A 1 87 ? 20.415 9.042 -6.365 1.00 96.25 87 ASN A N 1
ATOM 647 C CA . ASN A 1 87 ? 19.473 10.067 -6.798 1.00 96.25 87 ASN A CA 1
ATOM 648 C C . ASN A 1 87 ? 18.108 9.459 -7.124 1.00 96.25 87 ASN A C 1
ATOM 650 O O . ASN A 1 87 ? 18.002 8.366 -7.685 1.00 96.25 87 ASN A O 1
ATOM 654 N N . TRP A 1 88 ? 17.056 10.218 -6.810 1.00 96.31 88 TRP A N 1
ATOM 655 C CA . TRP A 1 88 ? 15.670 9.796 -6.983 1.00 96.31 88 TRP A CA 1
ATOM 656 C C . TRP A 1 88 ? 14.856 10.840 -7.737 1.00 96.31 88 TRP A C 1
ATOM 658 O O . TRP A 1 88 ? 14.805 12.011 -7.359 1.00 96.31 88 TRP A O 1
ATOM 668 N N . VAL A 1 89 ? 14.144 10.389 -8.765 1.00 93.00 89 VAL A N 1
ATOM 669 C CA . VAL A 1 89 ? 13.105 11.170 -9.437 1.00 93.00 89 VAL A CA 1
ATOM 670 C C . VAL A 1 89 ? 11.757 10.737 -8.880 1.00 93.00 89 VAL A C 1
ATOM 672 O O . VAL A 1 89 ? 11.377 9.576 -9.009 1.00 93.00 89 VAL A O 1
ATOM 675 N N . LYS A 1 90 ? 11.026 11.669 -8.262 1.00 94.00 90 LYS A N 1
ATOM 676 C CA . LYS A 1 90 ? 9.687 11.419 -7.716 1.00 94.00 90 LYS A CA 1
ATOM 677 C C . LYS A 1 90 ? 8.592 11.786 -8.721 1.00 94.00 90 LYS A C 1
ATOM 679 O O . LYS A 1 90 ? 8.674 12.810 -9.414 1.00 94.00 90 LYS A O 1
ATOM 684 N N . ARG A 1 91 ? 7.543 10.971 -8.752 1.00 92.44 91 ARG A N 1
ATOM 685 C CA . ARG A 1 91 ? 6.240 11.259 -9.358 1.00 92.44 91 ARG A CA 1
ATOM 686 C C . ARG A 1 91 ? 5.157 10.903 -8.350 1.00 92.44 91 ARG A C 1
ATOM 688 O O . ARG A 1 91 ? 5.310 9.940 -7.606 1.00 92.44 91 ARG A O 1
ATOM 695 N N . ASN A 1 92 ? 4.097 11.693 -8.289 1.00 90.88 92 ASN A N 1
ATOM 696 C CA . ASN A 1 92 ? 2.915 11.266 -7.550 1.00 90.88 92 ASN A CA 1
ATOM 697 C C . ASN A 1 92 ? 2.228 10.185 -8.385 1.00 90.88 92 ASN A C 1
ATOM 699 O O . ASN A 1 92 ? 2.304 10.248 -9.613 1.00 90.88 92 ASN A O 1
ATOM 703 N N . ALA A 1 93 ? 1.645 9.182 -7.737 1.00 78.50 93 ALA A N 1
ATOM 704 C CA . ALA A 1 93 ? 0.750 8.295 -8.459 1.00 78.50 93 ALA A CA 1
ATOM 705 C C . ALA A 1 93 ? -0.469 9.132 -8.860 1.00 78.50 93 ALA A C 1
ATOM 707 O O . ALA A 1 93 ? -0.938 9.956 -8.067 1.00 78.50 93 ALA A O 1
ATOM 708 N N . ASP A 1 94 ? -0.899 9.004 -10.109 1.00 64.88 94 ASP A N 1
ATOM 709 C CA . ASP A 1 94 ? -2.109 9.676 -10.562 1.00 64.88 94 ASP A CA 1
ATOM 710 C C . ASP A 1 94 ? -3.296 9.070 -9.794 1.00 64.88 94 ASP A C 1
ATOM 712 O O . ASP A 1 94 ? -3.455 7.849 -9.773 1.00 64.88 94 ASP A O 1
ATOM 716 N N . VAL A 1 95 ? -4.066 9.927 -9.112 1.00 53.28 95 VAL A N 1
ATOM 717 C CA . VAL A 1 95 ? -5.298 9.571 -8.382 1.00 53.28 95 VAL A CA 1
ATOM 718 C C . VAL A 1 95 ? -6.478 9.556 -9.342 1.00 53.28 95 VAL A C 1
ATOM 720 O O . VAL A 1 95 ? -6.589 10.529 -10.127 1.00 53.28 95 VAL A O 1
#

Organism: NCBI:txid1160765

Radius of gyration: 24.14 Å; Cα contacts (8 Å, |Δi|>4): 120; chains: 1; bounding box: 49×22×71 Å

Sequence (95 aa):
MALYAGAAWTDGDYTLTVKVEDKAGNTTYSAPLTVTIDTQTSIDRIELLNDTGIVGDNLTNEARPQFHITVPTDVNSVQLSLDGGINWVKRNADV

Mean predicted aligned error: 5.82 Å